Protein AF-A0A7G8EYY3-F1 (afdb_monomer_lite)

Foldseek 3Di:
DVVPVVVVVVVVPPPPPDDDQAQLNVLVVVLVVQVVVLPVQCVVCVVVVPVVSNVVSVVVNVVSVVVSVVSNVVSVVVRVVVVVVVVVVVVVVVVVVVVPPPDDDDDDDDD

Radius of gyration: 27.34 Å; chains: 1; bounding box: 66×15×91 Å

Structure (mmCIF, N/CA/C/O backbone):
data_AF-A0A7G8EYY3-F1
#
_entry.id   AF-A0A7G8EYY3-F1
#
loop_
_atom_site.group_PDB
_atom_site.id
_atom_site.type_symbol
_atom_site.label_atom_id
_atom_site.label_alt_id
_atom_site.label_comp_id
_atom_site.label_asym_id
_atom_site.label_entity_id
_atom_site.label_seq_id
_atom_site.pdbx_PDB_ins_code
_atom_site.Cartn_x
_atom_site.Cartn_y
_atom_site.Cartn_z
_atom_site.occupancy
_atom_site.B_iso_or_equiv
_atom_site.auth_seq_id
_atom_site.auth_comp_id
_atom_site.auth_asym_id
_atom_site.auth_atom_id
_atom_site.pdbx_PDB_model_num
ATOM 1 N N . MET A 1 1 ? -20.363 -0.627 3.292 1.00 48.38 1 MET A N 1
ATOM 2 C CA . MET A 1 1 ? -19.121 -0.194 2.606 1.00 48.38 1 MET A CA 1
ATOM 3 C C . MET A 1 1 ? -18.546 -1.200 1.594 1.00 48.38 1 MET A C 1
ATOM 5 O O . MET A 1 1 ? -17.652 -0.829 0.851 1.00 48.38 1 MET A O 1
ATOM 9 N N . VAL A 1 2 ? -19.123 -2.400 1.429 1.00 50.84 2 VAL A N 1
ATOM 10 C CA . VAL A 1 2 ? -18.674 -3.456 0.481 1.00 50.84 2 VAL A CA 1
ATOM 11 C C . VAL A 1 2 ? -18.763 -3.069 -1.019 1.00 50.84 2 VAL A C 1
ATOM 13 O O . VAL A 1 2 ? -18.152 -3.693 -1.884 1.00 50.84 2 VAL A O 1
ATOM 16 N N . SER A 1 3 ? -19.504 -2.007 -1.360 1.00 56.72 3 SER A N 1
ATOM 17 C CA . SER A 1 3 ? -19.833 -1.642 -2.752 1.00 56.72 3 SER A CA 1
ATOM 18 C C . SER A 1 3 ? -18.646 -1.094 -3.562 1.00 56.72 3 SER A C 1
ATOM 20 O O . SER A 1 3 ? -18.570 -1.314 -4.772 1.00 56.72 3 SER A O 1
ATOM 22 N N . THR A 1 4 ? -17.690 -0.414 -2.922 1.00 49.94 4 THR A N 1
ATOM 23 C CA . THR A 1 4 ? -16.570 0.243 -3.620 1.00 49.94 4 THR A CA 1
ATOM 24 C C . THR A 1 4 ? -15.468 -0.752 -3.984 1.00 49.94 4 THR A C 1
ATOM 26 O O . THR A 1 4 ? -14.989 -0.757 -5.116 1.00 49.94 4 THR A O 1
ATOM 29 N N . VAL A 1 5 ? -15.153 -1.672 -3.067 1.00 54.53 5 VAL A N 1
ATOM 30 C CA . VAL A 1 5 ? -14.177 -2.757 -3.270 1.00 54.53 5 VAL A CA 1
ATOM 31 C C . VAL A 1 5 ? -14.685 -3.766 -4.307 1.00 54.53 5 VAL A C 1
ATOM 33 O O . VAL A 1 5 ? -13.953 -4.158 -5.216 1.00 54.53 5 VAL A O 1
ATOM 36 N N . ALA A 1 6 ? -15.977 -4.113 -4.267 1.00 54.66 6 ALA A N 1
ATOM 37 C CA . ALA A 1 6 ? -16.592 -4.990 -5.267 1.00 54.66 6 ALA A CA 1
ATOM 38 C C . ALA A 1 6 ? -16.656 -4.359 -6.674 1.00 54.66 6 ALA A C 1
ATOM 40 O O . ALA A 1 6 ? -16.580 -5.066 -7.6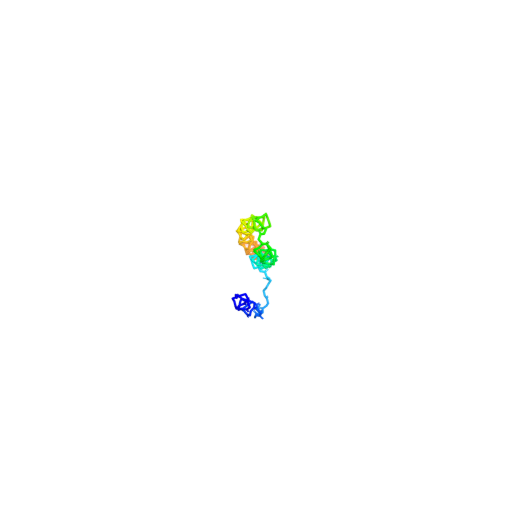83 1.00 54.66 6 ALA A O 1
ATOM 41 N N . LYS A 1 7 ? -16.793 -3.029 -6.770 1.00 57.31 7 LYS A N 1
ATOM 42 C CA . LYS A 1 7 ? -16.709 -2.298 -8.047 1.00 57.31 7 LYS A CA 1
ATOM 43 C C . LYS A 1 7 ? -15.280 -2.263 -8.589 1.00 57.31 7 LYS A C 1
ATOM 45 O O . LYS A 1 7 ? -15.103 -2.493 -9.781 1.00 57.31 7 LYS A O 1
ATOM 50 N N . LEU A 1 8 ? -14.278 -2.079 -7.727 1.00 54.66 8 LEU A N 1
ATOM 51 C CA . LEU A 1 8 ? -12.863 -2.183 -8.102 1.00 54.66 8 LEU A CA 1
ATOM 52 C C . LEU A 1 8 ? -12.512 -3.590 -8.607 1.00 54.66 8 LEU A C 1
ATOM 54 O O . LEU A 1 8 ? -11.934 -3.707 -9.684 1.00 54.66 8 LEU A O 1
ATOM 58 N N . LYS A 1 9 ? -12.963 -4.655 -7.926 1.00 56.81 9 LYS A N 1
ATOM 59 C CA . LYS A 1 9 ? -12.796 -6.043 -8.403 1.00 56.81 9 LYS A CA 1
ATOM 60 C C . LYS A 1 9 ? -13.406 -6.276 -9.789 1.00 56.81 9 LYS A C 1
ATOM 62 O O . LYS A 1 9 ? -12.775 -6.927 -10.612 1.00 56.81 9 LYS A O 1
ATOM 67 N N . ARG A 1 10 ? -14.586 -5.713 -10.084 1.00 54.91 10 ARG A N 1
ATOM 68 C CA . ARG A 1 10 ? -15.221 -5.839 -11.412 1.00 54.91 10 ARG A CA 1
ATOM 69 C C . ARG A 1 10 ? -14.509 -5.060 -12.518 1.00 54.91 10 ARG A C 1
ATOM 71 O O . ARG A 1 10 ? -14.513 -5.525 -13.653 1.00 54.91 10 ARG A O 1
ATOM 78 N N . CYS A 1 11 ? -13.877 -3.928 -12.210 1.00 55.12 11 CYS A N 1
ATOM 79 C CA . CYS A 1 11 ? -13.031 -3.226 -13.179 1.00 55.12 11 CYS A CA 1
ATOM 80 C C . CYS A 1 11 ? -11.714 -3.974 -13.456 1.00 55.12 11 CYS A C 1
ATOM 82 O O . CYS A 1 11 ? -11.231 -3.934 -14.580 1.00 55.12 11 CYS A O 1
ATOM 84 N N . GLN A 1 12 ? -11.176 -4.694 -12.465 1.00 55.38 12 GLN A N 1
ATOM 85 C CA . GLN A 1 12 ? -9.928 -5.468 -12.568 1.00 55.38 12 GLN A CA 1
ATOM 86 C C . GLN A 1 12 ? -10.105 -6.865 -13.199 1.00 55.38 12 GLN A C 1
ATOM 88 O O . GLN A 1 12 ? -9.135 -7.507 -13.583 1.00 55.38 12 GLN A O 1
ATOM 93 N N . GLN A 1 13 ? -11.343 -7.359 -13.330 1.00 53.31 13 GLN A N 1
ATOM 94 C CA . GLN A 1 13 ? -11.640 -8.688 -13.888 1.00 53.31 13 GLN A CA 1
ATOM 95 C C . GLN A 1 13 ? -11.840 -8.717 -15.402 1.00 53.31 13 GLN A C 1
ATOM 97 O O . GLN A 1 13 ? -12.162 -9.768 -15.954 1.00 53.31 13 GLN A O 1
ATOM 102 N N . LYS A 1 14 ? -11.649 -7.589 -16.088 1.00 46.56 14 LYS A N 1
ATOM 103 C CA . LYS A 1 14 ? -11.509 -7.586 -17.539 1.00 46.56 14 LYS A CA 1
ATOM 104 C C . LYS A 1 14 ? -10.016 -7.729 -17.837 1.00 46.56 14 LYS A C 1
ATOM 106 O O . LYS A 1 14 ? -9.332 -6.709 -17.830 1.00 46.56 14 LYS A O 1
ATOM 111 N N . PRO A 1 15 ? -9.485 -8.949 -18.055 1.00 43.12 15 PRO A N 1
ATOM 112 C CA . PRO A 1 15 ? -8.104 -9.085 -18.477 1.00 43.12 15 PRO A CA 1
ATOM 113 C C . PRO A 1 15 ? -7.967 -8.324 -19.792 1.00 43.12 15 PRO A C 1
ATOM 115 O O . PRO A 1 15 ? -8.592 -8.676 -20.797 1.00 43.12 15 PRO A O 1
ATOM 118 N N . MET A 1 16 ? -7.190 -7.241 -19.776 1.00 46.34 16 MET A N 1
ATOM 119 C CA . MET A 1 16 ? -6.635 -6.723 -21.012 1.00 46.34 16 MET A CA 1
ATOM 120 C C . MET A 1 16 ? -5.680 -7.795 -21.519 1.00 46.34 16 MET A C 1
ATOM 122 O O . MET A 1 16 ? -4.616 -8.052 -20.966 1.00 46.34 16 MET A O 1
ATOM 126 N N . LEU A 1 17 ? -6.204 -8.509 -22.506 1.00 42.25 17 LEU A N 1
ATOM 127 C CA . LEU A 1 17 ? -5.577 -9.512 -23.336 1.00 42.25 17 LEU A CA 1
ATOM 128 C C . LEU A 1 17 ? -4.077 -9.216 -23.547 1.00 42.25 17 LEU A C 1
ATOM 130 O O . LEU A 1 17 ? -3.724 -8.312 -24.295 1.00 42.25 17 LEU A O 1
ATOM 134 N N . GLY A 1 18 ? -3.209 -10.012 -22.913 1.00 43.12 18 GLY A N 1
ATOM 135 C CA . GLY A 1 18 ? -1.865 -10.297 -23.431 1.00 43.12 18 GLY A CA 1
ATOM 136 C C . GLY A 1 18 ? -0.665 -9.483 -22.933 1.00 43.12 18 GLY A C 1
ATOM 137 O O . GLY A 1 18 ? 0.397 -9.624 -23.529 1.00 43.12 18 GLY A O 1
ATOM 138 N N . THR A 1 19 ? -0.754 -8.688 -21.867 1.00 49.62 19 THR A N 1
ATOM 139 C CA . THR A 1 19 ? 0.414 -7.952 -21.333 1.00 49.62 19 THR A CA 1
ATOM 140 C C . THR A 1 19 ? 0.750 -8.376 -19.908 1.00 49.62 19 THR A C 1
ATOM 142 O O . THR A 1 19 ? -0.136 -8.474 -19.063 1.00 49.62 19 THR A O 1
ATOM 145 N N . ALA A 1 20 ? 2.031 -8.651 -19.642 1.00 60.47 20 ALA A N 1
ATOM 146 C CA . ALA A 1 20 ? 2.534 -8.951 -18.304 1.00 60.47 20 ALA A CA 1
ATOM 147 C C . ALA A 1 20 ? 2.055 -7.893 -17.291 1.00 60.47 20 ALA A C 1
ATOM 149 O O . A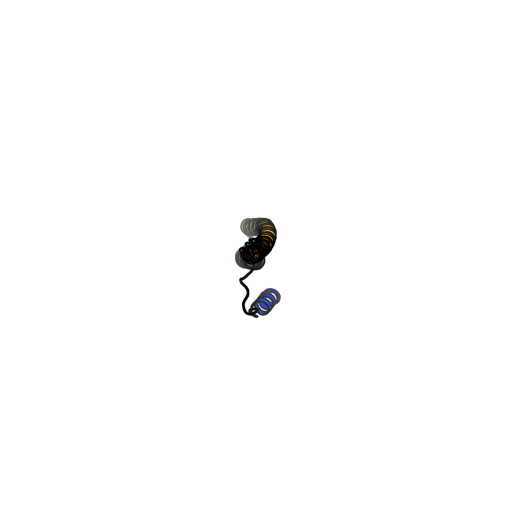LA A 1 20 ? 2.109 -6.697 -17.577 1.00 60.47 20 ALA A O 1
ATOM 150 N N . THR A 1 21 ? 1.578 -8.332 -16.121 1.00 73.38 21 THR A N 1
ATOM 151 C CA . THR A 1 21 ? 1.158 -7.426 -15.039 1.00 73.38 21 THR A CA 1
ATOM 152 C C . THR A 1 21 ? 2.330 -6.545 -14.623 1.00 73.38 21 THR A C 1
ATOM 154 O O . THR A 1 21 ? 3.403 -7.056 -14.281 1.00 73.38 21 THR A O 1
ATOM 157 N N . THR A 1 22 ? 2.123 -5.228 -14.655 1.00 85.50 22 THR A N 1
ATOM 158 C CA . THR A 1 22 ? 3.167 -4.246 -14.339 1.00 85.50 22 THR A CA 1
ATOM 159 C C . THR A 1 22 ? 3.573 -4.348 -12.870 1.00 85.50 22 THR A C 1
ATOM 161 O O . THR A 1 22 ? 2.808 -4.825 -12.017 1.00 85.50 22 THR A O 1
ATOM 164 N N . ASN A 1 23 ? 4.784 -3.907 -12.528 1.00 86.06 23 ASN A N 1
ATOM 165 C CA . ASN A 1 23 ? 5.225 -3.929 -11.135 1.00 86.06 23 ASN A CA 1
ATOM 166 C C . ASN A 1 23 ? 4.335 -3.025 -10.270 1.00 86.06 23 ASN A C 1
ATOM 168 O O . ASN A 1 23 ? 4.092 -3.333 -9.095 1.00 86.06 23 ASN A O 1
ATOM 172 N N . VAL A 1 24 ? 3.813 -1.937 -10.848 1.00 88.69 24 VAL A N 1
ATOM 173 C CA . VAL A 1 24 ? 2.853 -1.036 -10.198 1.00 88.69 24 VAL A CA 1
ATOM 174 C C . VAL A 1 24 ? 1.558 -1.760 -9.854 1.00 88.69 24 VAL A C 1
ATOM 176 O O . VAL A 1 24 ? 1.129 -1.705 -8.702 1.00 88.69 24 VAL A O 1
ATOM 179 N N . GLU A 1 25 ? 0.958 -2.476 -10.805 1.00 88.12 25 GLU A N 1
ATOM 180 C CA . GLU A 1 25 ? -0.301 -3.196 -10.592 1.00 88.12 25 GLU A CA 1
ATOM 181 C C . GLU A 1 25 ? -0.158 -4.253 -9.493 1.00 88.12 25 GLU A C 1
ATOM 183 O O . GLU A 1 25 ? -0.956 -4.302 -8.556 1.00 88.12 25 GLU A O 1
ATOM 188 N N . ARG A 1 26 ? 0.921 -5.043 -9.535 1.00 87.44 26 ARG A N 1
ATOM 189 C CA . ARG A 1 26 ? 1.204 -6.061 -8.514 1.00 87.44 26 ARG A CA 1
ATOM 190 C C . ARG A 1 26 ? 1.369 -5.448 -7.123 1.00 87.44 26 ARG A C 1
ATOM 192 O O . ARG A 1 26 ? 0.867 -5.994 -6.141 1.00 87.44 26 ARG A O 1
ATOM 199 N N . THR A 1 27 ? 2.074 -4.323 -7.034 1.00 88.81 27 THR A N 1
ATOM 200 C CA . THR A 1 27 ? 2.313 -3.629 -5.762 1.00 88.81 27 THR A CA 1
ATOM 201 C C . THR A 1 27 ? 1.030 -3.007 -5.220 1.00 88.81 27 THR A C 1
ATOM 203 O O . THR A 1 27 ? 0.746 -3.134 -4.031 1.00 88.81 27 THR A O 1
ATOM 206 N N . PHE A 1 28 ? 0.220 -2.402 -6.089 1.00 88.38 28 PHE A N 1
ATOM 207 C CA . PHE A 1 28 ? -1.073 -1.833 -5.729 1.00 88.38 28 PHE A CA 1
ATOM 208 C C . PHE A 1 28 ? -2.037 -2.896 -5.190 1.00 88.38 28 PHE A C 1
ATOM 210 O O . PHE A 1 28 ? -2.579 -2.741 -4.097 1.00 88.38 28 PHE A O 1
ATOM 217 N N . LEU A 1 29 ? -2.211 -4.002 -5.920 1.00 90.56 29 LEU A N 1
ATOM 218 C CA . LEU A 1 29 ? -3.096 -5.095 -5.508 1.00 90.56 29 LEU A CA 1
ATOM 219 C C . LEU A 1 29 ? -2.658 -5.711 -4.181 1.00 90.56 29 LEU A C 1
ATOM 221 O O . LEU A 1 29 ? -3.501 -6.058 -3.355 1.00 90.56 29 LEU A O 1
ATOM 225 N N . ARG A 1 30 ? -1.344 -5.813 -3.957 1.00 90.25 30 ARG A N 1
ATOM 226 C CA . ARG A 1 30 ? -0.819 -6.289 -2.682 1.00 90.25 30 ARG A CA 1
ATOM 227 C C . ARG A 1 30 ? -1.190 -5.353 -1.532 1.00 90.25 30 ARG A C 1
ATOM 229 O O . ARG A 1 30 ? -1.688 -5.843 -0.526 1.00 90.25 30 ARG A O 1
ATOM 236 N N . GLY A 1 31 ? -1.011 -4.043 -1.706 1.00 89.00 31 GLY A N 1
ATOM 237 C CA . GLY A 1 31 ? -1.388 -3.059 -0.690 1.00 89.00 31 GLY A CA 1
ATOM 238 C C . GLY A 1 31 ? -2.881 -3.105 -0.355 1.00 89.00 31 GLY A C 1
ATOM 239 O O . GLY A 1 31 ? -3.251 -3.096 0.811 1.00 89.00 31 GLY A O 1
ATOM 240 N N . VAL A 1 32 ? -3.754 -3.254 -1.357 1.00 88.44 32 VAL A N 1
ATOM 241 C CA . VAL A 1 32 ? -5.202 -3.403 -1.115 1.00 88.44 32 VAL A CA 1
ATOM 242 C C . VAL A 1 32 ? -5.517 -4.674 -0.319 1.00 88.44 32 VAL A C 1
ATOM 244 O O . VAL A 1 32 ? -6.315 -4.620 0.611 1.00 88.44 32 VAL A O 1
ATOM 247 N N . ALA A 1 33 ? -4.884 -5.803 -0.642 1.00 90.25 33 ALA A N 1
ATOM 248 C CA . ALA A 1 33 ? -5.100 -7.055 0.084 1.00 90.25 33 ALA A CA 1
ATOM 249 C C . ALA A 1 33 ? -4.615 -6.988 1.543 1.00 90.25 33 ALA A C 1
ATOM 251 O O . ALA A 1 33 ? -5.261 -7.537 2.436 1.00 90.25 33 ALA A O 1
ATOM 252 N N . ASP A 1 34 ? -3.490 -6.313 1.791 1.00 89.19 34 ASP A N 1
ATOM 253 C CA . ASP A 1 34 ? -2.969 -6.111 3.143 1.00 89.19 34 ASP A CA 1
ATOM 254 C C . ASP A 1 34 ? -3.914 -5.192 3.960 1.00 89.19 34 ASP A C 1
ATOM 256 O O . ASP A 1 34 ? -4.204 -5.494 5.119 1.00 89.19 34 ASP A O 1
ATOM 260 N N . LEU A 1 35 ? -4.510 -4.163 3.337 1.00 87.75 35 LEU A N 1
ATOM 261 C CA . LEU A 1 35 ? -5.541 -3.309 3.952 1.00 87.75 35 LEU A CA 1
ATOM 262 C C . LEU A 1 35 ? -6.843 -4.061 4.272 1.00 87.75 35 LEU A C 1
ATOM 264 O O . LEU A 1 35 ? -7.370 -3.915 5.374 1.00 87.75 35 LEU A O 1
ATOM 268 N N . GLU A 1 36 ? -7.355 -4.883 3.348 1.00 90.06 36 GLU A N 1
ATOM 269 C CA . GLU A 1 36 ? -8.552 -5.717 3.579 1.00 90.06 36 GLU A CA 1
ATOM 270 C C . GLU A 1 36 ? -8.367 -6.628 4.803 1.00 90.06 36 GLU A C 1
ATOM 272 O O . GLU A 1 36 ? -9.305 -6.882 5.557 1.00 90.06 36 GLU A O 1
ATOM 277 N N . ARG A 1 37 ? -7.138 -7.088 5.050 1.00 88.56 37 ARG A N 1
ATOM 278 C CA . ARG A 1 37 ? -6.824 -7.966 6.180 1.00 88.56 37 ARG A CA 1
ATOM 279 C C . ARG A 1 37 ? -6.847 -7.254 7.537 1.00 88.56 37 ARG A C 1
ATOM 281 O O . ARG A 1 37 ? -7.027 -7.922 8.553 1.00 88.56 37 ARG A O 1
ATOM 288 N N . LEU A 1 38 ? -6.678 -5.931 7.563 1.00 87.69 38 LEU A N 1
ATOM 289 C CA . LEU A 1 38 ? -6.720 -5.117 8.785 1.00 87.69 38 LEU A CA 1
ATOM 290 C C . LEU A 1 38 ? -8.146 -4.681 9.165 1.00 87.69 38 LEU A C 1
ATOM 292 O O . LEU A 1 38 ? -8.361 -4.274 10.305 1.00 87.69 38 LEU A O 1
ATOM 296 N N . GLU A 1 39 ? -9.126 -4.809 8.261 1.00 87.31 39 GLU A N 1
ATOM 297 C CA . GLU A 1 39 ? -10.523 -4.422 8.519 1.00 87.31 39 GLU A CA 1
ATOM 298 C C . GLU A 1 39 ? -11.145 -5.220 9.675 1.00 87.31 39 GLU A C 1
ATOM 300 O O . GLU A 1 39 ? -11.772 -4.634 10.553 1.00 87.31 39 GLU A O 1
ATOM 305 N N . GLY A 1 40 ? -10.936 -6.540 9.713 1.00 88.38 40 GLY A N 1
ATOM 306 C CA . GLY A 1 40 ? -11.467 -7.405 10.775 1.00 88.38 40 GLY A CA 1
ATOM 307 C C . GLY A 1 40 ? -10.973 -7.009 12.173 1.00 88.38 40 GLY A C 1
ATOM 308 O O . GLY A 1 40 ? -11.793 -6.623 13.002 1.00 88.38 40 GLY A O 1
ATOM 309 N N . PRO A 1 41 ? -9.648 -7.010 12.427 1.00 87.88 41 PRO A N 1
ATOM 310 C CA . PRO A 1 41 ? -9.081 -6.599 13.714 1.00 87.88 41 PRO A CA 1
ATOM 311 C C . PRO A 1 41 ? -9.487 -5.187 14.154 1.00 87.88 41 PRO A C 1
ATOM 313 O O . PRO A 1 41 ? -9.696 -4.944 15.340 1.00 87.88 41 PRO A O 1
ATOM 316 N N . TRP A 1 42 ? -9.628 -4.259 13.201 1.00 85.75 42 TRP A N 1
ATOM 317 C CA . TRP A 1 42 ? -10.106 -2.906 13.477 1.00 85.75 42 TRP A CA 1
ATOM 318 C C . TRP A 1 42 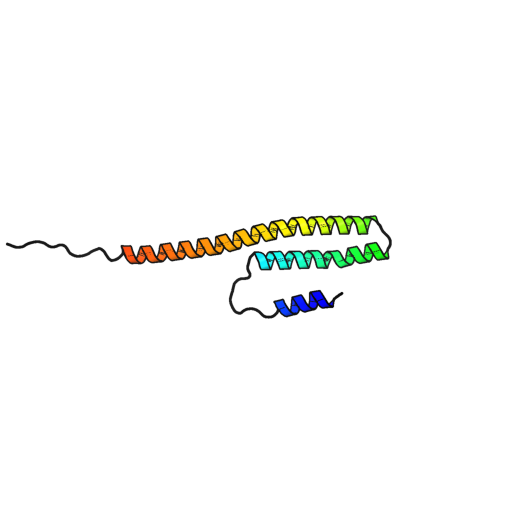? -11.541 -2.906 14.014 1.00 85.75 42 TRP A C 1
ATOM 320 O O . TRP A 1 42 ? -11.825 -2.276 15.034 1.00 85.75 42 TRP A O 1
ATOM 330 N N . LEU A 1 43 ? -12.445 -3.618 13.336 1.00 89.31 43 LEU A N 1
ATOM 331 C CA . LEU A 1 43 ? -13.845 -3.722 13.742 1.00 89.31 43 LEU A CA 1
ATOM 332 C C . LEU A 1 43 ? -13.996 -4.478 15.065 1.00 89.31 43 LEU A C 1
ATOM 334 O O . LEU A 1 43 ? -14.796 -4.061 15.900 1.00 89.31 43 LEU A O 1
ATOM 338 N N . ASP A 1 44 ? -13.201 -5.526 15.277 1.00 89.31 44 ASP A N 1
ATOM 339 C CA . ASP A 1 44 ? -13.196 -6.289 16.524 1.00 89.31 44 ASP A CA 1
ATOM 340 C C . ASP A 1 44 ? -12.735 -5.421 17.702 1.00 89.31 44 ASP A C 1
ATOM 342 O O . ASP A 1 44 ? -13.424 -5.374 18.717 1.00 89.31 44 ASP A O 1
ATOM 346 N N . GLY A 1 45 ? -11.642 -4.662 17.557 1.00 86.50 45 GLY A N 1
ATOM 347 C CA . GLY A 1 45 ? -11.162 -3.744 18.601 1.00 86.50 45 GLY A CA 1
ATOM 348 C C . GLY A 1 45 ? -12.164 -2.634 18.940 1.00 86.50 45 GLY A C 1
ATOM 349 O O . GLY A 1 45 ? -12.354 -2.292 20.107 1.00 86.50 45 GLY A O 1
ATOM 350 N N . LEU A 1 46 ? -12.867 -2.104 17.933 1.00 86.50 46 LEU A N 1
ATOM 351 C CA . LEU A 1 46 ? -13.956 -1.147 18.149 1.00 86.50 46 LEU A CA 1
ATOM 352 C C . LEU A 1 46 ? -15.150 -1.774 18.880 1.00 86.50 46 LEU A C 1
ATOM 354 O O . LEU A 1 46 ? -15.750 -1.124 19.735 1.00 86.50 46 LEU A O 1
ATOM 358 N N . ALA A 1 47 ? -15.511 -3.012 18.537 1.00 91.38 47 ALA A N 1
ATOM 359 C CA . ALA A 1 47 ? -16.652 -3.711 19.120 1.00 91.38 47 ALA A CA 1
ATOM 360 C C . ALA A 1 47 ? -16.400 -4.147 20.571 1.00 91.38 47 ALA A C 1
ATOM 362 O O . ALA A 1 47 ? -17.315 -4.089 21.392 1.00 91.38 47 ALA A O 1
ATOM 363 N N . THR A 1 48 ? -15.174 -4.561 20.900 1.00 91.69 48 THR A N 1
ATOM 364 C CA . THR A 1 48 ? -14.779 -4.923 22.270 1.00 91.69 48 THR A CA 1
ATOM 365 C C . THR A 1 48 ? -14.515 -3.704 23.148 1.00 91.69 48 THR A C 1
ATOM 367 O O . THR A 1 48 ? -14.497 -3.831 24.372 1.00 91.69 48 THR A O 1
ATOM 370 N N . GLY A 1 49 ? -14.333 -2.525 22.543 1.00 89.06 49 GLY A N 1
ATOM 371 C CA . GLY A 1 49 ? -13.933 -1.311 23.247 1.00 89.06 49 GLY A CA 1
ATOM 372 C C . GLY A 1 49 ? -12.493 -1.372 23.752 1.00 89.06 49 GLY A C 1
ATOM 373 O O . GLY A 1 49 ? -12.159 -0.645 24.684 1.00 89.06 49 GLY A O 1
ATOM 374 N N . ASP A 1 50 ? -11.660 -2.238 23.167 1.00 90.81 50 ASP A N 1
ATOM 375 C CA . ASP A 1 50 ? -10.250 -2.372 23.514 1.00 90.81 50 ASP A CA 1
ATOM 376 C C . ASP A 1 50 ? -9.418 -1.311 22.765 1.00 90.81 50 ASP A C 1
ATOM 378 O O . ASP A 1 50 ? -9.190 -1.427 21.550 1.00 90.81 50 ASP A O 1
ATOM 382 N N . PRO A 1 51 ? -8.947 -0.260 23.461 1.00 87.25 51 PRO A N 1
ATOM 383 C CA . PRO A 1 51 ? -8.190 0.810 22.828 1.00 87.25 51 PRO A CA 1
ATOM 384 C C . PRO A 1 51 ? -6.818 0.345 22.327 1.00 87.25 51 PRO A C 1
ATOM 386 O O . PRO A 1 51 ? -6.301 0.935 21.379 1.00 87.25 51 PRO A O 1
ATOM 389 N N . GLU A 1 52 ? -6.230 -0.703 22.911 1.00 91.56 52 GLU A N 1
ATOM 390 C CA . GLU A 1 52 ? -4.900 -1.189 22.540 1.00 91.56 52 GLU A CA 1
ATOM 391 C C . GLU A 1 52 ? -4.932 -1.882 21.172 1.00 91.56 52 GLU A C 1
ATOM 393 O O . GLU A 1 52 ? -4.069 -1.647 20.318 1.00 91.56 52 GLU A O 1
ATOM 398 N N . VAL A 1 53 ? -5.981 -2.668 20.915 1.00 89.25 53 VAL A N 1
ATOM 399 C CA . VAL A 1 53 ? -6.221 -3.307 19.611 1.00 89.25 53 VAL A CA 1
ATOM 400 C C . VAL A 1 53 ? -6.513 -2.260 18.537 1.00 89.25 53 VAL A C 1
ATOM 402 O O . VAL A 1 53 ? -5.946 -2.323 17.439 1.00 89.25 53 VAL A O 1
ATOM 405 N N . ALA A 1 54 ? -7.350 -1.266 18.845 1.00 85.62 54 ALA A N 1
ATOM 406 C CA . ALA A 1 54 ? -7.666 -0.181 17.921 1.00 85.62 54 ALA A CA 1
ATOM 407 C C . ALA A 1 54 ? -6.415 0.644 17.568 1.00 85.62 54 ALA A C 1
ATOM 409 O O . ALA A 1 54 ? -6.122 0.862 16.389 1.00 85.62 54 ALA A O 1
ATOM 410 N N . GLU A 1 55 ? -5.629 1.046 18.569 1.00 90.00 55 GLU A N 1
ATOM 411 C CA . GLU A 1 55 ? -4.390 1.800 18.375 1.00 90.00 55 GLU A CA 1
ATOM 412 C C . GLU A 1 55 ? -3.357 1.007 17.564 1.00 90.00 55 GLU A C 1
ATOM 414 O O . GLU A 1 55 ? -2.773 1.528 16.608 1.00 90.00 55 GLU A O 1
ATOM 419 N N . THR A 1 56 ? -3.150 -0.265 17.904 1.00 92.31 56 THR A N 1
ATOM 420 C CA . THR A 1 56 ? -2.208 -1.141 17.196 1.00 92.31 56 THR A CA 1
ATOM 421 C C . THR A 1 56 ? -2.599 -1.295 15.729 1.00 92.31 56 THR A C 1
ATOM 423 O O . THR A 1 56 ? -1.748 -1.176 14.844 1.00 92.31 56 THR A O 1
ATOM 426 N N . THR A 1 57 ? -3.890 -1.476 15.450 1.00 90.44 57 THR A N 1
ATOM 427 C CA . THR A 1 57 ? -4.400 -1.608 14.081 1.00 90.44 57 THR A CA 1
ATOM 428 C C . THR A 1 57 ? -4.213 -0.318 13.279 1.00 90.44 57 THR A C 1
ATOM 430 O O . THR A 1 57 ? -3.786 -0.372 12.126 1.00 90.44 57 THR A O 1
ATOM 433 N N . VAL A 1 58 ? -4.422 0.854 13.891 1.00 88.25 58 VAL A N 1
ATOM 434 C CA . VAL A 1 58 ? -4.159 2.160 13.258 1.00 88.25 58 VAL A CA 1
ATOM 435 C C . VAL A 1 58 ? -2.674 2.347 12.949 1.00 88.25 58 VAL A C 1
ATOM 437 O O . VAL A 1 58 ? -2.324 2.757 11.841 1.00 88.25 58 VAL A O 1
ATOM 440 N N . ARG A 1 59 ? -1.776 2.015 13.884 1.00 92.56 59 ARG A N 1
ATOM 441 C CA . ARG A 1 59 ? -0.324 2.096 13.648 1.00 92.56 59 ARG A CA 1
ATOM 442 C C . ARG A 1 59 ? 0.110 1.178 12.504 1.00 92.56 59 ARG A C 1
ATOM 444 O O . ARG A 1 59 ? 0.904 1.599 11.665 1.00 92.56 59 ARG A O 1
ATOM 451 N N . LEU A 1 60 ? -0.433 -0.039 12.442 1.00 91.94 60 LEU A N 1
ATOM 452 C CA . LEU A 1 60 ? -0.180 -0.983 11.349 1.00 91.94 60 LEU A CA 1
ATOM 453 C C . LEU A 1 60 ? -0.679 -0.445 10.003 1.00 91.94 60 LEU A C 1
ATOM 455 O O . LEU A 1 60 ? 0.063 -0.494 9.028 1.00 91.94 60 LEU A O 1
ATOM 459 N N . LEU A 1 61 ? -1.876 0.144 9.962 1.00 87.56 61 LEU A N 1
ATOM 460 C CA . LEU A 1 61 ? -2.431 0.817 8.781 1.00 87.56 61 LEU A CA 1
ATOM 461 C C . LEU A 1 61 ? -1.521 1.947 8.274 1.00 87.56 61 LEU A C 1
ATOM 463 O O . LEU A 1 61 ? -1.199 2.010 7.089 1.00 87.56 61 LEU A O 1
ATOM 467 N N . LEU A 1 62 ? -1.071 2.834 9.165 1.00 89.31 62 LEU A N 1
ATOM 468 C CA . LEU A 1 62 ? -0.166 3.935 8.814 1.00 89.31 62 LEU A CA 1
ATOM 469 C C . LEU A 1 62 ? 1.193 3.436 8.311 1.00 89.31 62 LEU A C 1
ATOM 471 O O . LEU A 1 62 ? 1.733 3.974 7.336 1.00 89.31 62 LEU A O 1
ATOM 475 N N . ALA A 1 63 ? 1.744 2.412 8.964 1.00 92.25 63 ALA A N 1
ATOM 476 C CA .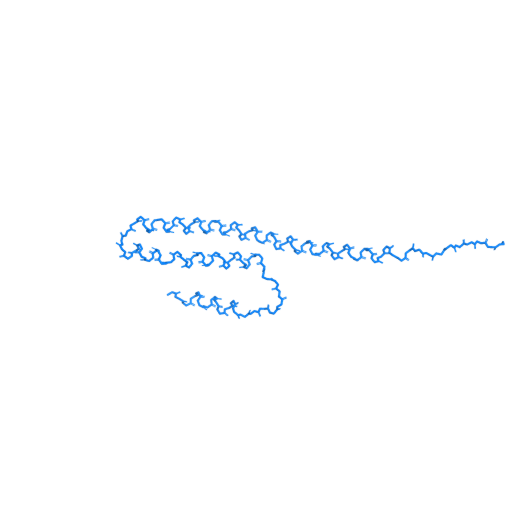 ALA A 1 63 ? 2.989 1.786 8.544 1.00 92.25 63 ALA A CA 1
ATOM 477 C C . ALA A 1 63 ? 2.845 1.151 7.153 1.00 92.25 63 ALA A C 1
ATOM 479 O O . ALA A 1 63 ? 3.697 1.378 6.290 1.00 92.25 63 ALA A O 1
ATOM 480 N N . ASP A 1 64 ? 1.747 0.433 6.913 1.00 90.25 64 ASP A N 1
ATOM 481 C CA . ASP A 1 64 ? 1.455 -0.210 5.636 1.00 90.25 64 ASP A CA 1
ATOM 482 C C . ASP A 1 64 ? 1.286 0.813 4.503 1.00 90.25 64 ASP A C 1
ATOM 484 O O . ASP A 1 64 ? 1.937 0.689 3.468 1.00 90.25 64 ASP A O 1
ATOM 488 N N . LEU A 1 65 ? 0.536 1.900 4.715 1.00 88.56 65 LEU A N 1
ATOM 489 C CA . LEU A 1 65 ? 0.394 2.985 3.732 1.00 88.56 65 LEU A CA 1
ATOM 490 C C . LEU A 1 65 ? 1.738 3.652 3.403 1.00 88.56 65 LEU A C 1
ATOM 492 O O . LEU A 1 65 ? 2.061 3.907 2.237 1.00 88.56 65 LEU A O 1
ATOM 496 N N . THR A 1 66 ? 2.556 3.910 4.425 1.00 92.94 66 THR A N 1
ATOM 497 C CA . THR A 1 66 ? 3.885 4.513 4.247 1.00 92.94 66 THR A CA 1
ATOM 498 C C . THR A 1 66 ? 4.803 3.584 3.459 1.00 92.94 66 THR A C 1
ATOM 500 O O . THR A 1 66 ? 5.522 4.019 2.559 1.00 92.94 66 THR A O 1
ATOM 503 N N . TRP A 1 67 ? 4.780 2.291 3.763 1.00 91.75 67 TRP A N 1
ATOM 504 C CA . TRP A 1 67 ? 5.589 1.300 3.070 1.00 91.75 67 TRP A CA 1
ATOM 505 C C . TRP A 1 67 ? 5.113 1.067 1.632 1.00 91.75 67 TRP A C 1
ATOM 507 O O . TRP A 1 67 ? 5.920 1.092 0.698 1.00 91.75 67 TRP A O 1
ATOM 517 N N . ASN A 1 68 ? 3.805 0.919 1.424 1.00 89.56 68 ASN A N 1
ATOM 518 C CA . ASN A 1 68 ? 3.221 0.705 0.105 1.00 89.56 68 ASN A CA 1
ATOM 519 C C . ASN A 1 68 ? 3.407 1.914 -0.815 1.00 89.56 68 ASN A C 1
ATOM 521 O O . ASN A 1 68 ? 3.706 1.717 -1.991 1.00 89.56 68 ASN A O 1
ATOM 525 N N . SER A 1 69 ? 3.352 3.150 -0.309 1.00 89.38 69 SER A N 1
ATOM 526 C CA . SER A 1 69 ? 3.654 4.338 -1.127 1.00 89.38 69 SER A CA 1
ATOM 527 C C . SER A 1 69 ? 5.093 4.331 -1.663 1.00 89.38 69 SER A C 1
ATOM 529 O O . SER A 1 69 ? 5.316 4.588 -2.848 1.00 89.38 69 SER A O 1
ATOM 531 N N . LYS A 1 70 ? 6.075 3.941 -0.839 1.00 92.25 70 LYS A N 1
ATOM 532 C CA . LYS A 1 70 ? 7.473 3.772 -1.270 1.00 92.25 70 LYS A CA 1
ATOM 533 C C . LYS A 1 70 ? 7.613 2.671 -2.314 1.00 92.25 70 LYS A C 1
ATOM 535 O O . LYS A 1 70 ? 8.283 2.869 -3.326 1.00 92.25 70 LYS A O 1
ATOM 540 N N . ARG A 1 71 ? 6.962 1.526 -2.097 1.00 91.50 71 ARG A N 1
ATOM 541 C CA . ARG A 1 71 ? 6.989 0.412 -3.054 1.00 91.50 71 ARG A CA 1
ATOM 542 C C . ARG A 1 71 ? 6.329 0.773 -4.379 1.00 91.50 71 ARG A C 1
ATOM 544 O O . ARG A 1 71 ? 6.848 0.381 -5.414 1.00 91.50 71 ARG A O 1
ATOM 551 N N . LEU A 1 72 ? 5.242 1.541 -4.364 1.00 91.12 72 LEU A N 1
ATOM 552 C CA . LEU A 1 72 ? 4.589 2.055 -5.570 1.00 91.12 72 LEU A CA 1
ATOM 553 C C . LEU A 1 72 ? 5.521 2.974 -6.363 1.00 91.12 72 LEU A C 1
ATOM 555 O O . LEU A 1 72 ? 5.642 2.818 -7.576 1.00 91.12 72 LEU A O 1
ATOM 559 N N . MET A 1 73 ? 6.235 3.881 -5.690 1.00 92.19 73 MET A N 1
ATOM 560 C CA . MET A 1 73 ? 7.250 4.712 -6.345 1.00 92.19 73 MET A CA 1
ATOM 561 C C . MET A 1 73 ? 8.379 3.869 -6.945 1.00 92.19 73 MET A C 1
ATOM 563 O O . MET A 1 73 ? 8.741 4.075 -8.101 1.00 92.19 73 MET A O 1
ATOM 567 N N . ALA A 1 74 ? 8.894 2.888 -6.202 1.00 90.62 74 ALA A N 1
ATOM 568 C CA . ALA A 1 74 ? 9.924 1.980 -6.702 1.00 90.62 74 ALA A CA 1
ATOM 569 C C . ALA A 1 74 ? 9.432 1.154 -7.902 1.00 90.62 74 ALA A C 1
ATOM 571 O O . ALA A 1 74 ? 10.150 1.013 -8.886 1.00 90.62 74 ALA A O 1
ATOM 572 N N . ALA A 1 75 ? 8.193 0.669 -7.859 1.00 90.38 75 ALA A N 1
ATOM 573 C CA . ALA A 1 75 ? 7.574 -0.075 -8.946 1.00 90.38 75 ALA A CA 1
ATOM 574 C C . ALA A 1 75 ? 7.409 0.772 -10.216 1.00 90.38 75 ALA A C 1
ATOM 576 O O . ALA A 1 75 ? 7.697 0.285 -11.302 1.00 90.38 75 ALA A O 1
ATOM 577 N N . MET A 1 76 ? 7.034 2.051 -10.090 1.00 91.81 76 MET A N 1
ATOM 578 C CA . MET A 1 76 ? 6.997 2.972 -11.233 1.00 91.81 76 MET A CA 1
ATOM 579 C C . MET A 1 76 ? 8.382 3.182 -11.853 1.00 91.81 76 MET A C 1
ATOM 581 O O . MET A 1 76 ? 8.494 3.310 -13.070 1.00 91.81 76 MET A O 1
ATOM 585 N N . VAL A 1 77 ? 9.438 3.245 -11.036 1.00 92.25 77 VAL A N 1
ATOM 586 C CA . VAL A 1 77 ? 10.818 3.349 -11.537 1.00 92.25 77 VAL A CA 1
ATOM 587 C C . VAL A 1 77 ? 11.231 2.058 -12.240 1.00 92.25 77 VAL A C 1
ATOM 589 O O . VAL A 1 77 ? 11.791 2.132 -13.328 1.00 92.25 77 VAL A O 1
ATOM 592 N N . LEU A 1 78 ? 10.915 0.896 -11.664 1.00 89.25 78 LEU A N 1
ATOM 593 C CA . LEU A 1 78 ? 11.190 -0.405 -12.278 1.00 89.25 78 LEU A CA 1
ATOM 594 C C . LEU A 1 78 ? 10.490 -0.547 -13.630 1.00 89.25 78 LEU A C 1
ATOM 596 O O . LEU A 1 78 ? 11.156 -0.841 -14.611 1.00 89.25 78 LEU A O 1
ATOM 600 N N . ASP A 1 79 ? 9.199 -0.220 -13.717 1.00 88.38 79 ASP A N 1
ATOM 601 C CA . ASP A 1 79 ? 8.464 -0.273 -14.985 1.00 88.38 79 ASP A CA 1
ATOM 602 C C . ASP A 1 79 ? 9.086 0.656 -16.048 1.00 88.38 79 ASP A C 1
ATOM 604 O O . ASP A 1 79 ? 9.175 0.295 -17.221 1.00 88.38 79 ASP A O 1
ATOM 608 N N . ARG A 1 80 ? 9.580 1.842 -15.658 1.00 87.06 80 ARG A N 1
ATOM 609 C CA . ARG A 1 80 ? 10.296 2.748 -16.578 1.00 87.06 80 ARG A CA 1
ATOM 610 C C . ARG A 1 80 ? 11.634 2.174 -17.040 1.00 87.06 80 ARG A C 1
ATOM 612 O O . ARG A 1 80 ? 11.985 2.341 -18.207 1.00 87.06 80 ARG A O 1
ATOM 619 N N . LEU A 1 81 ? 12.380 1.533 -16.140 1.00 88.25 81 LEU A N 1
ATOM 620 C CA . LEU A 1 81 ? 13.650 0.886 -16.467 1.00 88.25 81 LEU A CA 1
ATOM 621 C C . LEU A 1 81 ? 13.441 -0.326 -17.378 1.00 88.25 81 LEU A C 1
ATOM 623 O O . LEU A 1 81 ? 14.198 -0.481 -18.330 1.00 88.25 81 LEU A O 1
ATOM 627 N N . ASP A 1 82 ? 12.401 -1.125 -17.145 1.00 86.06 82 ASP A N 1
ATOM 628 C CA . ASP A 1 82 ? 12.051 -2.271 -17.989 1.00 86.06 82 ASP A CA 1
ATOM 629 C C . ASP A 1 82 ? 11.744 -1.818 -19.425 1.00 86.06 82 ASP A C 1
ATOM 631 O O . ASP A 1 82 ? 12.248 -2.404 -20.387 1.00 86.06 82 ASP A O 1
ATOM 635 N N . VAL A 1 83 ? 10.997 -0.720 -19.593 1.00 84.81 83 VAL A N 1
ATOM 636 C CA . VAL A 1 83 ? 10.738 -0.122 -20.915 1.00 84.81 83 VAL A CA 1
ATOM 637 C C . VAL A 1 83 ? 12.028 0.396 -21.553 1.00 84.81 83 VAL A C 1
ATOM 639 O O . VAL A 1 83 ? 12.302 0.094 -22.713 1.00 84.81 83 VAL A O 1
ATOM 642 N N . ALA A 1 84 ? 12.845 1.144 -20.806 1.00 80.12 84 ALA A N 1
ATOM 643 C CA . ALA A 1 84 ? 14.096 1.698 -21.320 1.00 80.12 84 ALA A CA 1
ATOM 644 C C . ALA A 1 84 ? 15.084 0.602 -21.754 1.00 80.12 84 ALA A C 1
ATOM 646 O O . ALA A 1 84 ? 15.683 0.709 -22.820 1.00 80.12 84 ALA A O 1
ATOM 647 N N . LEU A 1 85 ? 15.218 -0.467 -20.966 1.00 83.62 85 LEU A N 1
ATOM 648 C CA . LEU A 1 85 ? 16.076 -1.613 -21.273 1.00 83.62 85 LEU A CA 1
ATOM 649 C C . LEU A 1 85 ? 15.570 -2.405 -22.484 1.00 83.62 85 LEU A C 1
ATOM 651 O O . LEU A 1 85 ? 16.359 -2.909 -23.281 1.00 83.62 85 LEU A O 1
ATOM 655 N N . THR A 1 86 ? 14.251 -2.529 -22.627 1.00 79.50 86 THR A N 1
ATOM 656 C CA . THR A 1 86 ? 13.658 -3.192 -23.793 1.00 79.50 86 THR A CA 1
ATOM 657 C C . THR A 1 86 ? 13.940 -2.394 -25.066 1.00 79.50 86 THR A C 1
ATOM 659 O O . THR A 1 86 ? 14.327 -2.984 -26.072 1.00 79.50 86 THR A O 1
ATOM 662 N N . ASN A 1 87 ? 13.834 -1.063 -25.010 1.00 72.19 87 ASN A N 1
ATOM 663 C CA . ASN A 1 87 ? 14.131 -0.188 -26.145 1.00 72.19 87 ASN A CA 1
ATOM 664 C C . ASN A 1 87 ? 15.614 -0.234 -26.541 1.00 72.19 87 ASN A C 1
ATOM 666 O O . ASN A 1 87 ? 15.917 -0.437 -27.710 1.00 72.19 87 ASN A O 1
ATOM 670 N N . THR A 1 88 ? 16.546 -0.162 -25.585 1.00 71.06 88 THR A N 1
ATOM 671 C CA . THR A 1 88 ? 17.986 -0.232 -25.902 1.00 71.06 88 THR A CA 1
ATOM 672 C C . THR A 1 88 ? 18.408 -1.581 -26.482 1.00 71.06 88 THR A C 1
ATOM 674 O O . THR A 1 88 ? 19.334 -1.652 -27.287 1.00 71.06 88 THR A O 1
ATOM 677 N N . ARG A 1 89 ? 17.732 -2.673 -26.104 1.00 66.19 89 ARG A N 1
ATOM 678 C CA . ARG A 1 89 ? 17.967 -3.997 -26.695 1.00 66.19 89 ARG A CA 1
ATOM 679 C C . ARG A 1 89 ? 17.484 -4.085 -28.145 1.00 66.19 89 ARG A C 1
ATOM 681 O O . ARG A 1 89 ? 18.075 -4.837 -28.917 1.00 66.19 89 ARG A O 1
ATOM 688 N N . LEU A 1 90 ? 16.426 -3.354 -28.495 1.00 64.44 90 LEU A N 1
ATOM 689 C CA . LEU A 1 90 ? 15.951 -3.236 -29.874 1.00 64.44 90 LEU A CA 1
ATOM 690 C C . LEU A 1 90 ? 16.913 -2.377 -30.706 1.00 64.44 90 LEU A C 1
ATOM 692 O O . LEU A 1 90 ? 17.324 -2.826 -31.771 1.00 64.44 90 LEU A O 1
ATOM 696 N N . ASP A 1 91 ? 17.381 -1.245 -30.171 1.00 58.81 91 ASP A N 1
ATOM 697 C CA . ASP A 1 91 ? 18.362 -0.380 -30.849 1.00 58.81 91 ASP A CA 1
ATOM 698 C C . ASP A 1 91 ? 19.673 -1.131 -31.168 1.00 58.81 91 ASP A C 1
ATOM 700 O O . ASP A 1 91 ? 20.213 -1.031 -32.268 1.00 58.81 91 ASP A O 1
ATOM 704 N N . LEU A 1 92 ? 20.156 -1.975 -30.245 1.00 59.59 92 LEU A N 1
ATOM 705 C CA . LEU A 1 92 ? 21.356 -2.792 -30.471 1.00 59.59 92 LEU A CA 1
ATOM 706 C C . LEU A 1 92 ? 21.163 -3.855 -31.572 1.00 59.59 92 LEU A C 1
ATOM 708 O O . LEU A 1 92 ? 22.130 -4.281 -32.201 1.00 59.59 92 LEU A O 1
ATOM 712 N N . HIS A 1 93 ? 19.933 -4.325 -31.787 1.00 57.25 93 HIS A N 1
ATOM 713 C CA . HIS A 1 93 ? 19.631 -5.313 -32.822 1.00 57.25 93 HIS A CA 1
ATOM 714 C C . HIS A 1 93 ? 19.618 -4.677 -34.223 1.00 57.25 93 HIS A C 1
ATOM 716 O O . HIS A 1 93 ? 20.056 -5.312 -35.183 1.00 57.25 93 HIS A O 1
ATOM 722 N N . ASP A 1 94 ? 19.195 -3.418 -34.341 1.00 53.53 94 ASP A N 1
ATOM 723 C CA . ASP A 1 94 ? 19.165 -2.695 -35.618 1.00 53.53 94 ASP A CA 1
ATOM 724 C C . ASP A 1 94 ? 20.572 -2.283 -36.109 1.00 53.53 94 ASP A C 1
ATOM 726 O O . ASP A 1 94 ? 20.867 -2.354 -37.309 1.00 53.53 94 ASP A O 1
ATOM 730 N N . ASP A 1 95 ? 21.503 -1.976 -35.200 1.00 54.22 95 ASP A N 1
ATOM 731 C CA . ASP A 1 95 ? 22.893 -1.647 -35.563 1.00 54.22 95 ASP A CA 1
ATOM 732 C C . ASP A 1 95 ? 23.692 -2.859 -36.086 1.00 54.22 95 ASP A C 1
ATOM 734 O O . ASP A 1 95 ? 24.539 -2.730 -36.979 1.00 54.22 95 ASP A O 1
ATOM 738 N N . VAL A 1 96 ? 23.401 -4.069 -35.595 1.00 55.00 96 VAL A N 1
ATOM 739 C CA . VAL A 1 96 ? 24.101 -5.298 -36.020 1.00 55.00 96 VAL A CA 1
ATOM 740 C C . VAL A 1 96 ? 23.721 -5.710 -37.446 1.00 55.00 96 VAL A C 1
ATOM 742 O O . VAL A 1 96 ? 24.560 -6.245 -38.175 1.00 55.00 96 VAL A O 1
ATOM 745 N N . HIS A 1 97 ? 22.504 -5.405 -37.902 1.00 52.91 97 HIS A N 1
ATOM 746 C CA . HIS A 1 97 ? 22.117 -5.639 -39.296 1.00 52.91 97 HIS A CA 1
ATOM 747 C C . HIS A 1 97 ? 22.794 -4.671 -40.276 1.00 52.91 97 HIS A C 1
ATOM 749 O O . HIS A 1 97 ? 23.057 -5.044 -41.421 1.00 52.91 97 HIS A O 1
ATOM 755 N N . THR A 1 98 ? 23.148 -3.467 -39.825 1.00 52.97 98 THR A N 1
ATOM 756 C CA . THR A 1 98 ? 23.743 -2.430 -40.681 1.00 52.97 98 THR A CA 1
ATOM 757 C C . THR A 1 98 ? 25.259 -2.612 -40.856 1.00 52.97 98 THR A C 1
ATOM 759 O O . THR A 1 98 ? 25.811 -2.293 -41.909 1.00 52.97 98 THR A O 1
ATOM 762 N N . LEU A 1 99 ? 25.945 -3.220 -39.881 1.00 52.44 99 LEU A N 1
ATOM 763 C CA . LEU A 1 99 ? 27.385 -3.524 -39.954 1.00 52.44 99 LEU A C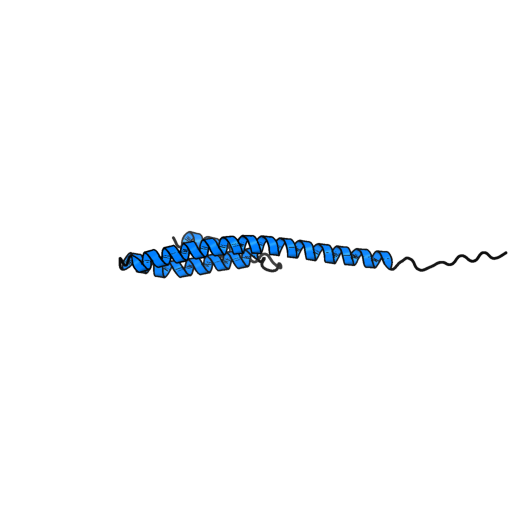A 1
ATOM 764 C C . LEU A 1 99 ? 27.727 -4.828 -40.706 1.00 52.44 99 LEU A C 1
ATOM 766 O O . LEU A 1 99 ? 28.897 -5.080 -40.990 1.00 52.44 99 LEU A O 1
ATOM 770 N N . GLY A 1 100 ? 26.729 -5.636 -41.081 1.00 47.25 100 GLY A N 1
ATOM 771 C CA . GLY A 1 100 ? 26.915 -6.902 -41.804 1.00 47.25 100 GLY A CA 1
ATOM 772 C C . GLY A 1 100 ? 26.978 -6.808 -43.337 1.00 47.25 100 GLY A C 1
ATOM 773 O O . GLY A 1 100 ? 27.176 -7.835 -43.982 1.00 47.25 100 GLY A O 1
ATOM 774 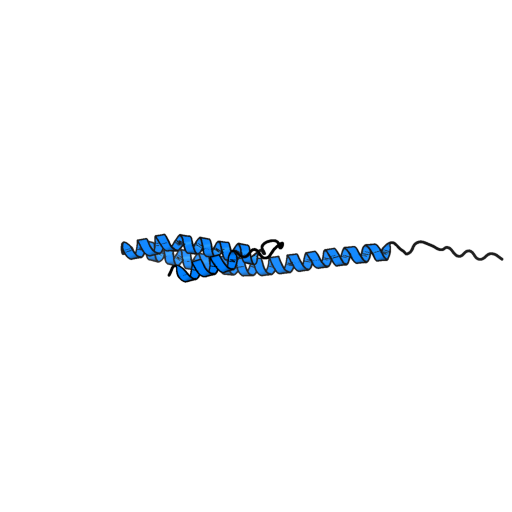N N . MET A 1 101 ? 26.808 -5.623 -43.942 1.00 49.94 101 MET A N 1
ATOM 775 C CA . MET A 1 101 ? 26.711 -5.469 -45.410 1.00 49.94 101 MET A CA 1
ATOM 776 C C . MET A 1 101 ? 27.868 -4.714 -46.090 1.00 49.94 101 MET A C 1
ATOM 778 O O . MET A 1 101 ? 27.783 -4.421 -47.280 1.00 49.94 101 MET A O 1
ATOM 782 N N . SER A 1 102 ? 28.983 -4.447 -45.399 1.00 49.28 102 SER A N 1
ATOM 783 C CA . SER A 1 102 ? 30.163 -3.791 -45.997 1.00 49.28 102 SER A CA 1
ATOM 784 C C . SER A 1 102 ? 31.378 -4.721 -46.110 1.00 49.28 102 SER A C 1
ATOM 786 O O . SER A 1 102 ? 32.462 -4.441 -45.603 1.00 49.28 102 SER A O 1
ATOM 788 N N . THR A 1 103 ? 31.222 -5.853 -46.796 1.00 53.28 103 THR A N 1
ATOM 789 C CA . THR A 1 103 ? 32.361 -6.624 -47.318 1.00 53.28 103 THR A CA 1
ATOM 790 C C . THR A 1 103 ? 32.108 -7.002 -48.772 1.00 53.28 103 THR A C 1
ATOM 792 O O . THR A 1 103 ? 31.498 -8.018 -49.085 1.00 53.28 103 THR A O 1
ATOM 795 N N . GLY A 1 104 ? 32.612 -6.179 -49.694 1.00 51.75 104 GLY A N 1
ATOM 796 C CA . GLY A 1 104 ? 32.802 -6.620 -51.074 1.00 51.75 104 GLY A CA 1
ATOM 797 C C . GLY A 1 104 ? 32.718 -5.528 -52.128 1.00 51.75 104 GLY A C 1
ATOM 798 O O . GLY A 1 104 ? 31.654 -5.289 -52.688 1.00 51.75 104 GLY A O 1
ATOM 799 N N . LYS A 1 105 ? 33.875 -4.971 -52.498 1.00 44.66 105 LYS A N 1
ATOM 800 C CA . LYS A 1 105 ? 34.475 -5.215 -53.822 1.00 44.66 105 LYS A CA 1
ATOM 801 C C . LYS A 1 105 ? 35.846 -4.544 -53.912 1.00 44.66 105 LYS A C 1
ATOM 803 O O . LYS A 1 105 ? 35.953 -3.326 -53.990 1.00 44.66 105 LYS A O 1
ATOM 808 N N . SER A 1 106 ? 36.886 -5.380 -53.921 1.00 50.59 106 SER A N 1
ATOM 809 C CA . SER A 1 106 ? 38.200 -5.038 -54.461 1.00 50.59 106 SER A CA 1
ATOM 810 C C . SER A 1 106 ? 38.045 -4.557 -55.898 1.00 50.59 106 SER A C 1
ATOM 812 O O . SER A 1 106 ? 37.432 -5.244 -56.715 1.00 50.59 106 SER A O 1
ATOM 814 N N . GLN A 1 107 ? 38.628 -3.404 -56.204 1.00 42.12 107 GLN A N 1
ATOM 815 C CA . GLN A 1 107 ? 38.792 -2.912 -57.562 1.00 42.12 107 GLN A CA 1
ATOM 816 C C . GLN A 1 107 ? 40.294 -2.917 -57.862 1.00 42.12 107 GLN A C 1
ATOM 818 O O . GLN A 1 107 ? 41.033 -2.027 -57.454 1.00 42.12 107 GLN A O 1
ATOM 823 N N . THR A 1 108 ? 40.758 -3.990 -58.500 1.00 47.19 108 THR A N 1
ATOM 824 C CA . THR A 1 108 ? 42.053 -4.054 -59.188 1.00 47.19 108 THR A CA 1
ATOM 825 C C . THR A 1 108 ? 41.936 -3.300 -60.512 1.00 47.19 108 THR A C 1
ATOM 827 O O . THR A 1 108 ? 41.016 -3.612 -61.272 1.00 47.19 108 THR A O 1
ATOM 830 N N . PRO A 1 109 ? 42.825 -2.346 -60.833 1.00 48.59 109 PRO A N 1
ATOM 831 C CA . PRO A 1 109 ? 42.930 -1.834 -62.188 1.00 48.59 109 PRO A CA 1
ATOM 832 C C . PRO A 1 109 ? 43.893 -2.723 -62.986 1.00 48.59 109 PRO A C 1
ATOM 834 O O . PRO A 1 109 ? 45.055 -2.883 -62.613 1.00 48.59 109 PRO A O 1
ATOM 837 N N . GLU A 1 110 ? 43.386 -3.317 -64.066 1.00 41.47 110 GLU A N 1
ATOM 838 C CA . GLU A 1 110 ? 44.213 -3.846 -65.150 1.00 41.47 110 GLU A CA 1
ATOM 839 C C . GLU A 1 110 ? 44.483 -2.742 -66.182 1.00 41.47 110 GLU A C 1
ATOM 841 O O . GLU A 1 110 ? 43.558 -2.031 -66.578 1.00 41.47 110 GLU A O 1
ATOM 846 N N . HIS A 1 111 ? 45.750 -2.718 -66.611 1.00 42.22 111 HIS A N 1
ATOM 847 C CA . HIS A 1 111 ? 46.383 -2.029 -67.745 1.00 42.22 111 HIS A CA 1
ATOM 848 C C . HIS A 1 111 ? 46.574 -0.506 -67.715 1.00 42.22 111 HIS A C 1
ATOM 850 O O . HIS A 1 111 ? 45.599 0.261 -67.846 1.00 42.22 111 HIS A O 1
#

Secondary structure (DSSP, 8-state):
-HHHHHHHHHHHTS--TT-PPPHHHHHHHHHHHHHHHHHHHHHHHHHHT-HHHHHHHHHHHHHHHHHHHHHHHHHHHHHHHHHHHHHHHHHHHHHHHHTTS------PPP-

Sequence (111 aa):
MVSTVAKLKRCQQKPMLGTATTNVERTFLRGVADLERLEGPWLDGLATGDPEVAETTVRLLLADLTWNSKRLMAAMVLDRLDVALTNTRLDLHDDVHTLGMSTGKSQTPEH

pLDDT: mean 74.1, std 18.37, range [41.47, 92.94]